Protein AF-A0A0N5B250-F1 (afdb_monomer_lite)

InterPro domains:
  IPR003961 Fibronectin type III [PF00041] (50-139)
  IPR003961 Fibronectin type III [PS50853] (50-142)
  IPR003961 Fibronectin type III [SM00060] (48-139)
  IPR003961 Fibronectin type III [cd00063] (49-140)
  IPR013783 Immunoglobulin-like fold [G3DSA:2.60.40.10] (47-142)
  IPR036116 Fibronectin type III superfamily [SSF49265] (43-142)

pLDDT: mean 81.83, std 13.76, range [44.12, 96.25]

Sequence (142 aa):
MVLKFDELVNQLSSGWRYHVSNTKGIKDSWLNFELFYKDICSYTLASVNAPTNVKVQATSNSSVVVIWDYDDKNFDSGADGFVIKYIHEPSLRGGQHDVERWRSISIMDSKARSFEIGQLTAHKPYAFCVLTVKQSRQGPCS

Foldseek 3Di:
DVVVVVVVVCVVDNPVVVVCCPDPPSVVVVVVVVVVVVVVVCVLQPQADFWPPWDWADPDQFKIKIFTHDDPPPVSHQFQWKKKWKWFDPDPDDPDPPVTDIDIDTGRDSPDGMDMDGRHHGPTHMDMWMWTHDPNDTHDTD

Radius of gyration: 21.26 Å; chains: 1; bounding box: 50×25×55 Å

Organism: Strongyloides papillosus (NCBI:txid174720)

Secondary structure (DSSP, 8-state):
-HHHHHHHHHHH-TTHHHHHHHSTTHHHHHHHHHHHHHHHHHHHHSSSPPPEEEEEEESSSS-EEEEEE--TTSTT---SEEEEEEEE---SS---------EEEEE--TT--EEEE--PPTT--EEEEEEEEETTEE----

Structure (mmCIF, N/CA/C/O backbone):
data_AF-A0A0N5B250-F1
#
_entry.id   AF-A0A0N5B250-F1
#
loop_
_atom_site.group_PDB
_atom_site.id
_atom_site.type_symbol
_atom_site.label_atom_id
_atom_site.label_alt_id
_atom_site.label_comp_id
_atom_site.label_asym_id
_atom_site.label_entity_id
_atom_site.label_seq_id
_atom_site.pdbx_PDB_ins_code
_atom_site.Cartn_x
_atom_site.Cartn_y
_atom_site.Cartn_z
_atom_site.occupancy
_atom_site.B_iso_or_equiv
_atom_site.auth_seq_id
_atom_site.auth_comp_id
_atom_site.auth_asym_id
_atom_site.auth_atom_id
_atom_site.pdbx_PDB_model_num
ATOM 1 N N . MET A 1 1 ? 14.044 -3.341 -6.783 1.00 54.78 1 MET A N 1
ATOM 2 C CA . MET A 1 1 ? 14.066 -4.051 -8.082 1.00 54.78 1 MET A CA 1
ATOM 3 C C . MET A 1 1 ? 15.356 -3.759 -8.850 1.00 54.78 1 MET A C 1
ATOM 5 O O . MET A 1 1 ? 16.004 -4.720 -9.224 1.00 54.78 1 MET A O 1
ATOM 9 N N . VAL A 1 2 ? 15.819 -2.501 -8.939 1.00 58.88 2 VAL A N 1
ATOM 10 C CA . VAL A 1 2 ? 17.181 -2.158 -9.428 1.00 58.88 2 VAL A CA 1
ATOM 11 C C . VAL A 1 2 ? 18.294 -2.910 -8.680 1.00 58.88 2 VAL A C 1
ATOM 13 O O . VAL A 1 2 ? 19.185 -3.456 -9.312 1.00 58.88 2 VAL A O 1
ATOM 16 N N . LEU A 1 3 ? 18.191 -3.046 -7.352 1.00 65.38 3 LEU A N 1
ATOM 17 C CA . LEU A 1 3 ? 19.142 -3.842 -6.555 1.00 65.38 3 LEU A CA 1
ATOM 18 C C . LEU A 1 3 ? 19.171 -5.332 -6.948 1.00 65.38 3 LEU A C 1
ATOM 20 O O . LEU A 1 3 ? 20.238 -5.926 -6.988 1.00 65.38 3 LEU A O 1
ATOM 24 N N . LYS A 1 4 ? 18.016 -5.918 -7.299 1.00 73.44 4 LYS A N 1
ATOM 25 C CA . LYS A 1 4 ? 17.931 -7.322 -7.747 1.00 73.44 4 LYS A CA 1
ATOM 26 C C . LYS A 1 4 ? 18.519 -7.509 -9.145 1.00 73.44 4 LYS A C 1
ATOM 28 O O . LYS A 1 4 ? 19.095 -8.547 -9.436 1.00 73.44 4 LYS A O 1
ATOM 33 N N . PHE A 1 5 ? 18.350 -6.507 -10.007 1.00 78.12 5 PHE A N 1
ATOM 34 C CA . PHE A 1 5 ? 18.969 -6.496 -11.326 1.00 78.12 5 PHE A CA 1
ATOM 35 C C . PHE A 1 5 ? 20.494 -6.391 -11.212 1.00 78.12 5 PHE A C 1
ATOM 37 O O . PHE A 1 5 ? 21.203 -7.170 -11.833 1.00 78.12 5 PHE A O 1
ATOM 44 N N . ASP A 1 6 ? 20.996 -5.485 -10.372 1.00 80.06 6 ASP A N 1
ATOM 45 C CA . ASP A 1 6 ? 22.433 -5.326 -10.138 1.00 80.06 6 ASP A CA 1
ATOM 46 C C . ASP A 1 6 ? 23.068 -6.609 -9.584 1.00 80.06 6 ASP A C 1
ATOM 48 O O . ASP A 1 6 ? 24.111 -7.042 -10.067 1.00 80.06 6 ASP A O 1
ATOM 52 N N . GLU A 1 7 ? 22.407 -7.267 -8.630 1.00 85.81 7 GLU A N 1
ATOM 53 C CA . GLU A 1 7 ? 22.839 -8.555 -8.081 1.00 85.81 7 GLU A CA 1
ATOM 54 C C . GLU A 1 7 ? 22.900 -9.657 -9.153 1.00 85.81 7 GLU A C 1
ATOM 56 O O . GLU A 1 7 ? 23.918 -10.337 -9.274 1.00 85.81 7 GLU A O 1
ATOM 61 N N . LEU A 1 8 ? 21.863 -9.780 -9.990 1.00 85.31 8 LEU A N 1
ATOM 62 C CA . LEU A 1 8 ? 21.828 -10.742 -11.096 1.00 85.31 8 LEU A CA 1
ATOM 63 C C . LEU A 1 8 ? 22.941 -10.487 -12.120 1.00 85.31 8 LEU A C 1
ATOM 65 O O . LEU A 1 8 ? 23.643 -11.411 -12.525 1.00 85.31 8 LEU A O 1
ATOM 69 N N . VAL A 1 9 ? 23.118 -9.240 -12.559 1.00 87.31 9 VAL A N 1
ATOM 70 C CA . VAL A 1 9 ? 24.115 -8.930 -13.592 1.00 87.31 9 VAL A CA 1
ATOM 71 C C . VAL A 1 9 ? 25.532 -9.086 -13.046 1.00 87.31 9 VAL A C 1
ATOM 73 O O . VAL A 1 9 ? 26.402 -9.563 -13.770 1.00 87.31 9 VAL A O 1
ATOM 76 N N . ASN A 1 10 ? 25.764 -8.801 -11.762 1.00 88.25 10 ASN A N 1
ATOM 77 C CA . ASN A 1 10 ? 27.051 -9.080 -11.124 1.00 88.25 10 ASN A CA 1
ATOM 78 C C . ASN A 1 10 ? 27.390 -10.582 -11.085 1.00 88.25 10 ASN A C 1
ATOM 80 O O . ASN A 1 10 ? 28.571 -10.917 -11.145 1.00 88.25 10 ASN A O 1
ATOM 84 N N . GLN A 1 11 ? 26.399 -11.484 -11.037 1.00 91.94 11 GLN A N 1
ATOM 85 C CA . GLN A 1 11 ? 26.634 -12.932 -11.165 1.00 91.94 11 GLN A CA 1
ATOM 86 C C . GLN A 1 11 ? 27.006 -13.351 -12.595 1.00 91.94 11 GLN A C 1
ATOM 88 O O . GLN A 1 11 ? 27.762 -14.301 -12.779 1.00 91.94 11 GLN A O 1
ATOM 93 N N . LEU A 1 12 ? 26.476 -12.655 -13.604 1.00 87.88 12 LEU A N 1
ATOM 94 C CA . LEU A 1 12 ? 26.702 -12.974 -15.018 1.00 87.88 12 LEU A CA 1
ATOM 95 C C . LEU A 1 12 ? 27.989 -12.346 -15.567 1.00 87.88 12 LEU A C 1
ATOM 97 O O . LEU A 1 12 ? 28.674 -12.944 -16.393 1.00 87.88 12 LEU A O 1
ATOM 101 N N . SER A 1 13 ? 28.309 -11.126 -15.139 1.00 87.81 13 SER A N 1
ATOM 102 C CA . SER A 1 13 ? 29.474 -10.376 -15.596 1.00 87.81 13 SER A CA 1
ATOM 103 C C . SER A 1 13 ? 29.943 -9.408 -14.512 1.00 87.81 13 SER A C 1
ATOM 105 O O . SER A 1 13 ? 29.417 -8.305 -14.334 1.00 87.81 13 SER A O 1
ATOM 107 N N . SER A 1 14 ? 30.978 -9.813 -13.779 1.00 89.31 14 SER A N 1
ATOM 108 C CA . SER A 1 14 ? 31.637 -8.939 -12.812 1.00 89.31 14 SER A CA 1
ATOM 109 C C . SER A 1 14 ? 32.220 -7.714 -13.520 1.00 89.31 14 SER A C 1
ATOM 111 O O . SER A 1 14 ? 32.956 -7.853 -14.495 1.00 89.31 14 SER A O 1
ATOM 113 N N . GLY A 1 15 ? 31.920 -6.513 -13.025 1.00 86.31 15 GLY A N 1
ATOM 114 C CA . GLY A 1 15 ? 32.421 -5.274 -13.628 1.00 86.31 15 GLY A CA 1
ATOM 115 C C . GLY A 1 15 ? 31.626 -4.794 -14.847 1.00 86.31 15 GLY A C 1
ATOM 116 O O . GLY A 1 15 ? 32.066 -3.864 -15.523 1.00 86.31 15 GLY A O 1
ATOM 117 N N . TRP A 1 16 ? 30.435 -5.346 -15.107 1.00 88.81 16 TRP A N 1
ATOM 118 C CA . TRP A 1 16 ? 29.542 -4.914 -16.193 1.00 88.81 16 TRP A CA 1
ATOM 119 C C . TRP A 1 16 ? 29.337 -3.391 -16.247 1.00 88.81 16 TRP A C 1
ATOM 121 O O . TRP A 1 16 ? 29.315 -2.804 -17.328 1.00 88.81 16 TRP A O 1
ATOM 131 N N . ARG A 1 17 ? 29.275 -2.725 -15.085 1.00 87.56 17 ARG A N 1
ATOM 132 C CA . ARG A 1 17 ? 29.145 -1.263 -14.981 1.00 87.56 17 ARG A CA 1
ATOM 133 C C . ARG A 1 17 ? 30.288 -0.523 -15.677 1.00 87.56 17 ARG A C 1
ATOM 135 O O . ARG A 1 17 ? 30.054 0.504 -16.315 1.00 87.56 17 ARG A O 1
ATOM 142 N N . TYR A 1 18 ? 31.510 -1.049 -15.586 1.00 89.75 18 TYR A N 1
ATOM 143 C CA . TYR A 1 18 ? 32.668 -0.502 -16.286 1.00 89.75 18 TYR A CA 1
ATOM 144 C C . TYR A 1 18 ? 32.503 -0.666 -17.800 1.00 89.75 18 TYR A C 1
ATOM 146 O O . TYR A 1 18 ? 32.656 0.305 -18.538 1.00 89.75 18 TYR A O 1
ATOM 154 N N . HIS A 1 19 ? 32.113 -1.851 -18.269 1.00 86.50 19 HIS A N 1
ATOM 155 C CA . HIS A 1 19 ? 31.907 -2.104 -19.698 1.00 86.50 19 HIS A CA 1
ATOM 156 C C . HIS A 1 19 ? 30.796 -1.236 -20.302 1.00 86.50 19 HIS A C 1
ATOM 158 O O . HIS A 1 19 ? 30.985 -0.665 -21.377 1.00 86.50 19 HIS A O 1
ATOM 164 N N . VAL A 1 20 ? 29.684 -1.063 -19.584 1.00 88.69 20 VAL A N 1
ATOM 165 C CA . VAL A 1 20 ? 28.588 -0.165 -19.975 1.00 88.69 20 VAL A CA 1
ATOM 166 C C . VAL A 1 20 ? 29.055 1.287 -20.046 1.00 88.69 20 VAL A C 1
ATOM 168 O O . VAL A 1 20 ? 28.761 1.981 -21.016 1.00 88.69 20 VAL A O 1
ATOM 171 N N . SER A 1 21 ? 29.826 1.745 -19.057 1.00 87.69 21 SER A N 1
ATOM 172 C CA . SER A 1 21 ? 30.261 3.146 -18.972 1.00 87.69 21 SER A CA 1
ATOM 173 C C . SER A 1 21 ? 31.336 3.521 -19.996 1.00 87.69 21 SER A C 1
ATOM 175 O O . SER A 1 21 ? 31.451 4.696 -20.344 1.00 87.69 21 SER A O 1
ATOM 177 N N . ASN A 1 22 ? 32.122 2.548 -20.469 1.00 88.75 22 ASN A N 1
ATOM 178 C CA . ASN A 1 22 ? 33.289 2.786 -21.326 1.00 88.75 22 ASN A CA 1
ATOM 179 C C . ASN A 1 22 ? 33.091 2.356 -22.786 1.00 88.75 22 ASN A C 1
ATOM 181 O O . ASN A 1 22 ? 33.934 2.659 -23.627 1.00 88.75 22 ASN A O 1
ATOM 185 N N . THR A 1 23 ? 31.979 1.697 -23.118 1.00 90.50 23 THR A N 1
ATOM 186 C CA . THR A 1 23 ? 31.670 1.334 -24.505 1.00 90.50 23 THR A CA 1
ATOM 187 C C . THR A 1 23 ? 30.713 2.354 -25.113 1.00 90.50 23 THR A C 1
ATOM 189 O O . THR A 1 23 ? 29.561 2.495 -24.691 1.00 90.50 23 THR A O 1
ATOM 192 N N . LYS A 1 24 ? 31.194 3.083 -26.125 1.00 84.31 24 LYS A N 1
ATOM 193 C CA . LYS A 1 24 ? 30.406 4.084 -26.859 1.00 84.31 24 LYS A CA 1
ATOM 194 C C . LYS A 1 24 ? 29.165 3.427 -27.487 1.00 84.31 24 LYS A C 1
ATOM 196 O O . LYS A 1 24 ? 29.260 2.329 -28.023 1.00 84.31 24 LYS A O 1
ATOM 201 N N . GLY A 1 25 ? 28.000 4.069 -27.388 1.00 86.25 25 GLY A N 1
ATOM 202 C CA . GLY A 1 25 ? 26.707 3.516 -27.820 1.00 86.25 25 GLY A CA 1
ATOM 203 C C . GLY A 1 25 ? 26.017 2.625 -26.778 1.00 86.25 25 GLY A C 1
ATOM 204 O O . GLY A 1 25 ? 24.807 2.748 -26.586 1.00 86.25 25 GLY A O 1
ATOM 205 N N . ILE A 1 26 ? 26.763 1.803 -26.028 1.00 88.12 26 ILE A N 1
ATOM 206 C CA . ILE A 1 26 ? 26.198 1.048 -24.892 1.00 88.12 26 ILE A CA 1
ATOM 207 C C . ILE A 1 26 ? 25.847 2.003 -23.750 1.00 88.12 26 ILE A C 1
ATOM 209 O O . ILE A 1 26 ? 24.755 1.909 -23.197 1.00 88.12 26 ILE A O 1
ATOM 213 N N . LYS A 1 27 ? 26.724 2.968 -23.450 1.00 88.94 27 LYS A N 1
ATOM 214 C CA . LYS A 1 27 ? 26.467 4.007 -22.443 1.00 88.94 27 LYS A CA 1
ATOM 215 C C . LYS A 1 27 ? 25.165 4.774 -22.709 1.00 88.94 27 LYS A C 1
ATOM 217 O O . LYS A 1 27 ? 24.359 4.951 -21.801 1.00 88.94 27 LYS A O 1
ATOM 222 N N . ASP A 1 28 ? 24.954 5.198 -23.953 1.00 89.56 28 ASP A N 1
ATOM 223 C CA . ASP A 1 28 ? 23.775 5.982 -24.338 1.00 89.56 28 ASP A CA 1
ATOM 224 C C . ASP A 1 28 ? 22.503 5.122 -24.301 1.00 89.56 28 ASP A C 1
ATOM 226 O O . ASP A 1 28 ? 21.463 5.550 -23.801 1.00 89.56 28 ASP A O 1
ATOM 230 N N . SER A 1 29 ? 22.603 3.865 -24.747 1.00 91.00 29 SER A N 1
ATOM 231 C CA . SER A 1 29 ? 21.506 2.892 -24.658 1.00 91.00 29 SER A CA 1
ATOM 232 C C . SER A 1 29 ? 21.118 2.600 -23.207 1.00 91.00 29 SER A C 1
ATOM 234 O O . SER A 1 29 ? 19.934 2.505 -22.891 1.00 91.00 29 SER A O 1
ATOM 236 N N . TRP A 1 30 ? 22.104 2.500 -22.314 1.00 89.31 30 TRP A N 1
ATOM 237 C CA . TRP A 1 30 ? 21.878 2.298 -20.887 1.00 89.31 30 TRP A CA 1
ATOM 238 C C . TRP A 1 30 ? 21.179 3.496 -20.241 1.00 89.31 30 TRP A C 1
ATOM 240 O O . TRP A 1 30 ? 20.220 3.311 -19.498 1.00 89.31 30 TRP A O 1
ATOM 250 N N . LEU A 1 31 ? 21.589 4.723 -20.577 1.00 89.00 31 LEU A N 1
ATOM 251 C CA . LEU A 1 31 ? 20.913 5.931 -20.099 1.00 89.00 31 LEU A CA 1
ATOM 252 C C . LEU A 1 31 ? 19.440 5.961 -20.539 1.00 89.00 31 LEU A C 1
ATOM 254 O O . LEU A 1 31 ? 18.558 6.230 -19.724 1.00 89.00 31 LEU A O 1
ATOM 258 N N . ASN A 1 32 ? 19.160 5.631 -21.802 1.00 90.44 32 ASN A N 1
ATOM 259 C CA . ASN A 1 32 ? 17.790 5.550 -22.314 1.00 90.44 32 ASN A CA 1
ATOM 260 C C . ASN A 1 32 ? 16.968 4.474 -21.595 1.00 90.44 32 ASN A C 1
ATOM 262 O O . ASN A 1 32 ? 15.811 4.711 -21.250 1.00 90.44 32 ASN A O 1
ATOM 266 N N . PHE A 1 33 ? 17.568 3.313 -21.325 1.00 88.06 33 PHE A N 1
ATOM 267 C CA . PHE A 1 33 ? 16.938 2.260 -20.534 1.00 88.06 33 PHE A CA 1
ATOM 268 C C . PHE A 1 33 ? 16.619 2.726 -19.107 1.00 88.06 33 PHE A C 1
ATOM 270 O O . PHE A 1 33 ? 15.503 2.513 -18.638 1.00 88.06 33 PHE A O 1
ATOM 277 N N . GLU A 1 34 ? 17.548 3.399 -18.423 1.00 86.56 34 GLU A N 1
ATOM 278 C CA . GLU A 1 34 ? 17.310 3.937 -17.078 1.00 86.56 34 GLU A CA 1
ATOM 279 C C . GLU A 1 34 ? 16.191 4.982 -17.060 1.00 86.56 34 GLU A C 1
ATOM 281 O 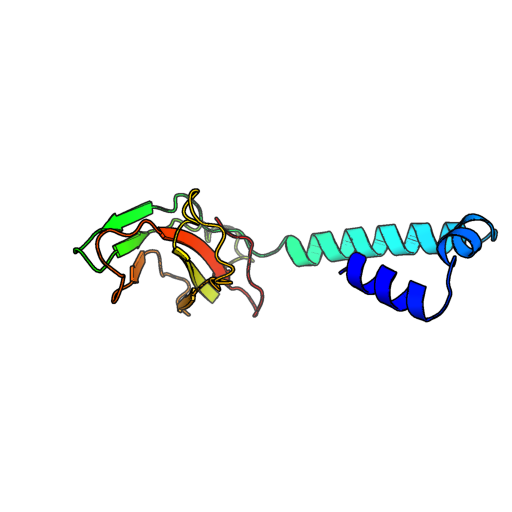O . GLU A 1 34 ? 15.383 4.995 -16.130 1.00 86.56 34 GLU A O 1
ATOM 286 N N . LEU A 1 35 ? 16.128 5.850 -18.073 1.00 86.31 35 LEU A N 1
ATOM 287 C CA . LEU A 1 35 ? 15.070 6.851 -18.211 1.00 86.31 35 LEU A CA 1
ATOM 288 C C . LEU A 1 35 ? 13.708 6.194 -18.443 1.00 86.31 35 LEU A C 1
ATOM 290 O O . LEU A 1 35 ? 12.767 6.482 -17.707 1.00 86.31 35 LEU A O 1
ATOM 294 N N . PHE A 1 36 ? 13.620 5.263 -19.394 1.00 86.25 36 PHE A N 1
ATOM 295 C CA . PHE A 1 36 ? 12.414 4.473 -19.643 1.00 86.25 36 PHE A CA 1
ATOM 296 C C . PHE A 1 36 ? 11.962 3.705 -18.395 1.00 86.25 36 PHE A C 1
ATOM 298 O O . PHE A 1 36 ? 10.782 3.690 -18.052 1.00 86.25 36 PHE A O 1
ATOM 305 N N . TYR A 1 37 ? 12.903 3.096 -17.673 1.00 80.69 37 TYR A N 1
ATOM 306 C CA . TYR A 1 37 ? 12.605 2.372 -16.446 1.00 80.69 37 TYR A CA 1
ATOM 307 C C . TYR A 1 37 ? 12.087 3.300 -15.345 1.00 80.69 37 TYR A C 1
ATOM 309 O O . TYR A 1 37 ? 11.100 2.973 -14.690 1.00 80.69 37 TYR A O 1
ATOM 317 N N . LYS A 1 38 ? 12.712 4.468 -15.145 1.00 78.06 38 LYS A N 1
ATOM 318 C CA . LYS A 1 38 ? 12.229 5.484 -14.195 1.00 78.06 38 LYS A CA 1
ATOM 319 C C . LYS A 1 38 ? 10.822 5.950 -14.549 1.00 78.06 38 LYS A C 1
ATOM 321 O O . LYS A 1 38 ? 9.996 6.075 -13.648 1.00 78.06 38 LYS A O 1
ATOM 326 N N . ASP A 1 39 ? 10.551 6.150 -15.833 1.00 76.06 39 ASP A N 1
ATOM 327 C CA . ASP A 1 39 ? 9.244 6.555 -16.334 1.00 76.06 39 ASP A CA 1
ATOM 328 C C . ASP A 1 39 ? 8.185 5.478 -16.048 1.00 76.06 39 ASP A C 1
ATOM 330 O O . ASP A 1 39 ? 7.218 5.740 -15.335 1.00 76.06 39 ASP A O 1
ATOM 334 N N . ILE A 1 40 ? 8.420 4.220 -16.438 1.00 75.19 40 ILE A N 1
ATOM 335 C CA . ILE A 1 40 ? 7.534 3.094 -16.089 1.00 75.19 40 ILE A CA 1
ATOM 336 C C . ILE A 1 40 ? 7.353 2.959 -14.578 1.00 75.19 40 ILE A C 1
ATOM 338 O O . ILE A 1 40 ? 6.231 2.772 -14.104 1.00 75.19 40 ILE A O 1
ATOM 342 N N . CYS A 1 41 ? 8.431 3.047 -13.799 1.00 66.31 41 CYS A N 1
ATOM 343 C CA . CYS A 1 41 ? 8.338 2.972 -12.348 1.00 66.31 41 CYS A CA 1
ATOM 344 C C . CYS A 1 41 ? 7.461 4.090 -11.789 1.00 66.31 41 CYS A C 1
ATOM 346 O O . CYS A 1 41 ? 6.653 3.814 -10.903 1.00 66.31 41 CYS A O 1
ATOM 348 N N . SER A 1 42 ? 7.544 5.301 -12.345 1.00 63.72 42 SER A N 1
ATOM 349 C CA . SER A 1 42 ? 6.649 6.393 -11.978 1.00 63.72 42 SER A CA 1
ATOM 350 C C . SER A 1 42 ? 5.185 6.030 -12.259 1.00 63.72 42 SER A C 1
ATOM 352 O O . SER A 1 42 ? 4.377 6.093 -11.341 1.00 63.72 42 SER A O 1
ATOM 354 N N . TYR A 1 43 ? 4.847 5.484 -13.433 1.00 56.94 43 TYR A N 1
ATOM 355 C CA . TYR A 1 43 ? 3.476 5.055 -13.755 1.00 56.94 43 TYR A CA 1
ATOM 356 C C . TYR A 1 43 ? 2.969 3.889 -12.897 1.00 56.94 43 TYR A C 1
ATOM 358 O O . TYR A 1 43 ? 1.792 3.838 -12.533 1.00 56.94 43 TYR A O 1
ATOM 366 N N . THR A 1 44 ? 3.837 2.935 -12.557 1.00 54.50 44 THR A N 1
ATOM 367 C CA . THR A 1 44 ? 3.454 1.782 -11.723 1.00 54.50 44 THR A CA 1
ATOM 368 C C . THR A 1 44 ? 3.269 2.144 -10.249 1.00 54.50 44 THR A C 1
ATOM 370 O O . THR A 1 44 ? 2.493 1.475 -9.568 1.00 54.50 44 THR A O 1
ATOM 373 N N . LEU A 1 45 ? 3.915 3.214 -9.773 1.00 52.25 45 LEU A N 1
ATOM 374 C CA . LEU A 1 45 ? 3.748 3.753 -8.419 1.00 52.25 45 LEU A CA 1
ATOM 375 C C . LEU A 1 45 ? 2.660 4.844 -8.336 1.00 52.25 45 LEU A C 1
ATOM 377 O O . LEU A 1 45 ? 2.146 5.090 -7.249 1.00 52.25 45 LEU A O 1
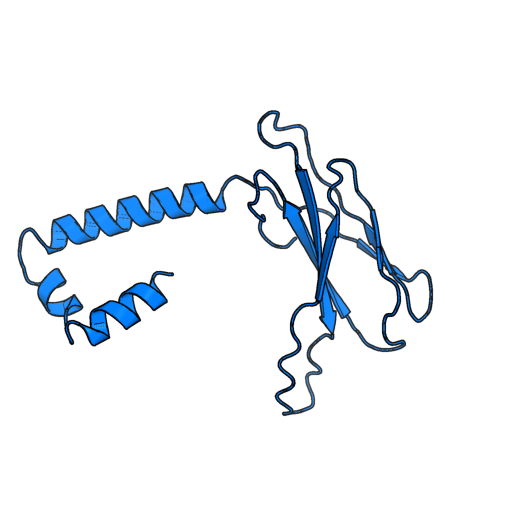ATOM 381 N N . ALA A 1 46 ? 2.275 5.473 -9.453 1.00 50.44 46 ALA A N 1
ATOM 382 C CA . ALA A 1 46 ? 1.457 6.694 -9.466 1.00 50.44 46 ALA A CA 1
ATOM 383 C C . ALA A 1 46 ? -0.074 6.525 -9.569 1.00 50.44 46 ALA A C 1
ATOM 385 O O . ALA A 1 46 ? -0.758 7.531 -9.716 1.00 50.44 46 ALA A O 1
ATOM 386 N N . SER A 1 47 ? -0.667 5.326 -9.510 1.00 62.84 47 SER A N 1
ATOM 387 C CA . SER A 1 47 ? -2.114 5.194 -9.825 1.00 62.84 47 SER A CA 1
ATOM 388 C C . SER A 1 47 ? -3.037 4.828 -8.658 1.00 62.84 47 SER A C 1
ATOM 390 O O . SER A 1 47 ? -4.255 4.757 -8.840 1.00 62.84 47 SER A O 1
ATOM 392 N N . VAL A 1 48 ? -2.499 4.603 -7.456 1.00 74.38 48 VAL A N 1
ATOM 393 C CA . VAL A 1 48 ? -3.316 4.244 -6.289 1.00 74.38 48 VAL A CA 1
ATOM 394 C C . VAL A 1 48 ? -2.972 5.157 -5.118 1.00 74.38 48 VAL A C 1
ATOM 396 O O . VAL A 1 48 ? -1.935 4.995 -4.479 1.00 74.38 48 VAL A O 1
ATOM 399 N N . ASN A 1 49 ? -3.848 6.125 -4.852 1.00 80.75 49 ASN A N 1
ATOM 400 C CA . ASN A 1 49 ? -3.684 7.065 -3.746 1.00 80.75 49 ASN A CA 1
ATOM 401 C C . ASN A 1 49 ? -3.713 6.331 -2.399 1.00 80.75 49 ASN A C 1
ATOM 403 O O . ASN A 1 49 ? -4.483 5.380 -2.226 1.00 80.75 49 ASN A O 1
ATOM 407 N N . ALA A 1 50 ? -2.897 6.779 -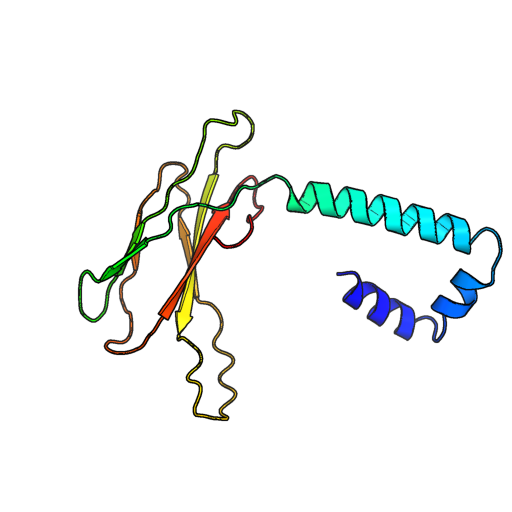1.445 1.00 85.44 50 ALA A N 1
ATOM 408 C CA . ALA A 1 50 ? -2.996 6.319 -0.065 1.00 85.44 50 ALA A CA 1
ATOM 409 C C . ALA A 1 50 ? -4.242 6.916 0.616 1.00 85.44 50 ALA A C 1
ATOM 411 O O . ALA A 1 50 ? -4.636 8.041 0.287 1.00 85.44 50 ALA A O 1
ATOM 412 N N . PRO A 1 51 ? -4.852 6.199 1.572 1.00 89.81 51 PRO A N 1
ATOM 413 C CA . PRO A 1 51 ? -5.823 6.778 2.491 1.00 89.81 51 PRO A CA 1
ATOM 414 C C . PRO A 1 51 ? -5.192 7.885 3.335 1.00 89.81 51 PRO A C 1
ATOM 416 O O . PRO A 1 51 ? -4.002 7.844 3.644 1.00 89.81 51 PRO A O 1
ATOM 419 N N . THR A 1 52 ? -5.994 8.865 3.733 1.00 91.06 52 THR A N 1
ATOM 420 C CA . THR A 1 52 ? -5.556 10.006 4.545 1.00 91.06 52 THR A CA 1
ATOM 421 C C . THR A 1 52 ? -6.284 10.031 5.885 1.00 91.06 52 THR A C 1
ATOM 423 O O . THR A 1 52 ? -7.228 9.276 6.111 1.00 91.06 52 THR A O 1
ATOM 426 N N . ASN A 1 53 ? -5.815 10.876 6.812 1.00 92.31 53 ASN A N 1
ATOM 427 C CA . ASN A 1 53 ? -6.419 11.059 8.138 1.00 92.31 53 ASN A CA 1
ATOM 428 C C . ASN A 1 53 ? -6.652 9.747 8.905 1.00 92.31 53 ASN A C 1
ATOM 430 O O . ASN A 1 53 ? -7.666 9.598 9.590 1.00 92.31 53 ASN A O 1
ATOM 434 N N . VAL A 1 54 ? -5.711 8.801 8.804 1.00 93.00 54 VAL A N 1
ATOM 435 C CA . VAL A 1 54 ? -5.810 7.522 9.510 1.00 93.00 54 VAL A CA 1
ATOM 436 C C . VAL A 1 54 ? -5.790 7.765 11.016 1.00 93.00 54 VAL A C 1
ATOM 438 O O . VAL A 1 54 ? -4.859 8.357 11.562 1.00 93.00 54 VAL A O 1
ATOM 441 N N . LYS A 1 55 ? -6.839 7.306 11.694 1.00 94.69 55 LYS A N 1
ATOM 442 C CA . LYS A 1 55 ? -7.022 7.407 13.142 1.00 94.69 55 LYS A CA 1
ATOM 443 C C . LYS A 1 55 ? -7.275 6.025 13.711 1.00 94.69 55 LYS A C 1
ATOM 445 O O . LYS A 1 55 ? -7.971 5.212 13.110 1.00 94.69 55 LYS A O 1
ATOM 450 N N . VAL A 1 56 ? -6.730 5.778 14.893 1.00 93.12 56 VAL A N 1
ATOM 451 C CA . VAL A 1 56 ? -6.905 4.516 15.612 1.00 93.12 56 VAL A CA 1
ATOM 452 C C . VAL A 1 56 ? -7.545 4.824 16.954 1.00 93.12 56 VAL A C 1
ATOM 454 O O . VAL A 1 56 ? -7.052 5.667 17.701 1.00 93.12 56 VAL A O 1
ATOM 457 N N . GLN A 1 57 ? -8.647 4.147 17.255 1.00 92.12 57 GLN A N 1
ATOM 458 C CA . GLN A 1 57 ? -9.367 4.284 18.514 1.00 92.12 57 GLN A CA 1
ATOM 459 C C . GLN A 1 57 ? -9.496 2.915 19.177 1.00 92.12 57 GLN A C 1
ATOM 461 O O . GLN A 1 57 ? -10.018 1.979 18.578 1.00 92.12 57 GLN A O 1
ATOM 466 N N . ALA A 1 58 ? -9.035 2.784 20.421 1.00 86.56 58 ALA A N 1
ATOM 467 C CA . ALA A 1 58 ? -9.221 1.554 21.183 1.00 86.56 58 ALA A CA 1
ATOM 468 C C . ALA A 1 58 ? -10.700 1.370 21.551 1.00 86.56 58 ALA A C 1
ATOM 470 O O . ALA A 1 58 ? -11.307 2.271 22.131 1.00 86.56 58 ALA A O 1
ATOM 471 N N . THR A 1 59 ? -11.266 0.206 21.222 1.00 87.06 59 THR A N 1
ATOM 472 C CA . THR A 1 59 ? -12.620 -0.190 21.645 1.00 87.06 59 THR A CA 1
ATOM 473 C C . THR A 1 59 ? -12.585 -1.077 22.884 1.00 87.06 59 THR A C 1
ATOM 475 O O . THR A 1 59 ? -13.517 -1.057 23.684 1.00 87.06 59 THR A O 1
ATOM 478 N N . SER A 1 60 ? -11.488 -1.809 23.094 1.00 89.44 60 SER A N 1
ATOM 479 C CA . SER A 1 60 ? -11.243 -2.595 24.303 1.00 89.44 60 SER A CA 1
ATOM 480 C C . SER A 1 60 ? -9.742 -2.713 24.597 1.00 89.44 60 SER A C 1
ATOM 482 O O . SER A 1 60 ? -8.905 -2.105 23.934 1.00 89.44 60 SER A O 1
ATOM 484 N N . ASN A 1 61 ? -9.382 -3.538 25.582 1.00 88.44 61 ASN A N 1
ATOM 485 C CA . ASN A 1 61 ? -7.989 -3.895 25.859 1.00 88.44 61 ASN A CA 1
ATOM 486 C C . ASN A 1 61 ? -7.334 -4.746 24.751 1.00 88.44 61 ASN A C 1
ATOM 488 O O . ASN A 1 61 ? -6.117 -4.900 24.759 1.00 88.44 61 ASN A O 1
ATOM 492 N N . SER A 1 62 ? -8.120 -5.318 23.836 1.00 91.69 62 SER A N 1
ATOM 493 C CA . SER A 1 62 ? -7.668 -6.266 22.811 1.00 91.69 62 SER A CA 1
ATOM 494 C C . SER A 1 62 ? -8.263 -5.985 21.430 1.00 91.69 62 SER A C 1
ATOM 496 O O . SER A 1 62 ? -8.146 -6.810 20.520 1.00 91.69 62 SER A O 1
ATOM 498 N N . SER A 1 63 ? -8.882 -4.816 21.252 1.00 93.38 63 SER A N 1
ATOM 499 C CA . SER A 1 63 ? -9.463 -4.403 19.980 1.00 93.38 63 SER A CA 1
ATOM 500 C C . SER A 1 63 ? -9.344 -2.904 19.743 1.00 93.38 63 SER A C 1
ATOM 502 O O . SER A 1 63 ? -9.406 -2.089 20.670 1.00 93.38 63 SER A O 1
ATOM 504 N N . VAL A 1 64 ? -9.182 -2.550 18.473 1.00 94.69 64 VAL A N 1
ATOM 505 C CA . VAL A 1 64 ? -9.151 -1.167 17.998 1.00 94.69 64 VAL A CA 1
ATOM 506 C C . VAL A 1 64 ? -10.008 -1.034 16.752 1.00 94.69 64 VAL A C 1
ATOM 508 O O . VAL A 1 64 ? -10.094 -1.957 15.946 1.00 94.69 64 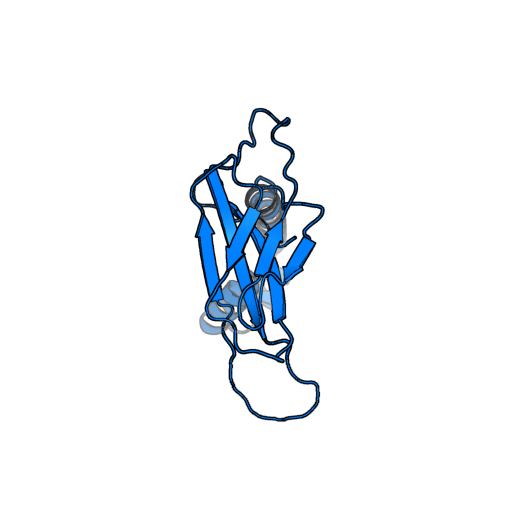VAL A O 1
ATOM 511 N N . VAL A 1 65 ? -10.579 0.144 16.550 1.00 96.25 65 VAL A N 1
ATOM 512 C CA . VAL A 1 65 ? -11.169 0.549 15.279 1.00 96.25 65 VAL A CA 1
ATOM 513 C C . VAL A 1 65 ? -10.192 1.486 14.587 1.00 96.25 65 VAL A C 1
ATOM 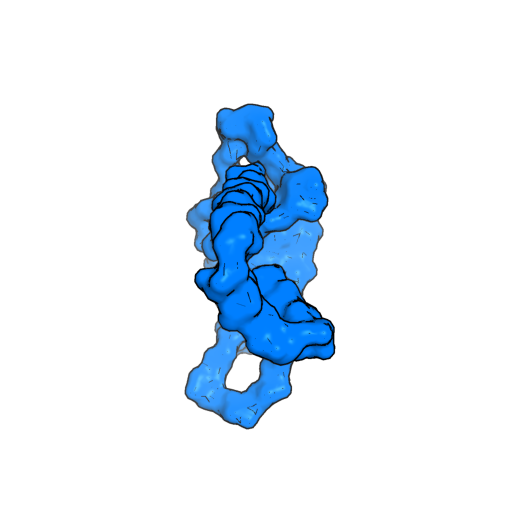515 O O . VAL A 1 65 ? -9.766 2.494 15.154 1.00 96.25 65 VAL A O 1
ATOM 518 N N . VAL A 1 66 ? -9.825 1.136 13.359 1.00 96.25 66 VAL A N 1
ATOM 519 C CA . VAL A 1 66 ? -9.029 1.982 12.467 1.00 96.25 66 VAL A CA 1
ATOM 520 C C . VAL A 1 66 ? -9.996 2.696 11.535 1.00 96.25 66 VAL A C 1
ATOM 522 O O . VAL A 1 66 ? -10.874 2.051 10.972 1.00 96.25 66 VAL A O 1
ATOM 525 N N . ILE A 1 67 ? -9.854 4.010 11.393 1.00 96.12 67 ILE A N 1
ATOM 526 C CA . ILE A 1 67 ? -10.719 4.890 10.598 1.00 96.12 67 ILE A CA 1
ATOM 527 C C . ILE A 1 67 ? -9.831 5.652 9.615 1.00 96.12 67 ILE A C 1
ATOM 529 O O . ILE A 1 67 ? -8.748 6.087 10.000 1.00 96.12 67 ILE A O 1
ATOM 533 N N . TRP A 1 68 ? -10.263 5.819 8.368 1.00 95.00 68 TRP A N 1
ATOM 534 C CA . TRP A 1 68 ? -9.518 6.545 7.338 1.00 95.00 68 TRP A CA 1
ATOM 535 C C . TRP A 1 68 ? -10.447 7.313 6.401 1.00 95.00 68 TRP A C 1
ATOM 537 O O . TRP A 1 68 ? -11.594 6.925 6.182 1.00 95.00 68 TRP A O 1
ATOM 547 N N . ASP A 1 69 ? -9.905 8.366 5.796 1.00 92.25 69 ASP A N 1
ATOM 548 C CA . ASP A 1 69 ? -10.533 9.098 4.706 1.00 92.25 69 ASP A CA 1
ATOM 549 C C . ASP A 1 69 ? -9.952 8.630 3.366 1.00 92.25 69 ASP A C 1
ATOM 551 O O . ASP A 1 69 ? -8.783 8.250 3.252 1.00 92.25 69 ASP A O 1
ATOM 555 N N . TYR A 1 70 ? -10.780 8.654 2.325 1.00 89.06 70 TYR A N 1
ATOM 556 C CA . TYR A 1 70 ? -10.348 8.360 0.965 1.00 89.06 70 TYR A CA 1
ATOM 557 C C . TYR A 1 70 ? -11.186 9.167 -0.026 1.00 89.06 70 TYR A C 1
ATOM 559 O O . TYR A 1 70 ? -12.421 9.111 0.021 1.00 89.06 70 TYR A O 1
ATOM 567 N N . ASP A 1 71 ? -10.509 9.947 -0.872 1.00 81.81 71 ASP A N 1
ATOM 568 C CA . ASP A 1 71 ? -11.150 10.817 -1.857 1.00 81.81 71 ASP A CA 1
ATOM 569 C C . ASP A 1 71 ? -11.385 10.074 -3.177 1.00 81.81 71 ASP A C 1
ATOM 571 O O . ASP A 1 71 ? -10.477 9.900 -3.991 1.00 81.81 71 ASP A O 1
ATOM 575 N N . ASP A 1 72 ? -12.638 9.670 -3.385 1.00 70.12 72 ASP A N 1
ATOM 576 C CA . ASP A 1 72 ? -13.105 8.975 -4.589 1.00 70.12 72 ASP A CA 1
ATOM 577 C C . ASP A 1 72 ? -13.354 9.926 -5.780 1.00 70.12 72 ASP A C 1
ATOM 579 O O . ASP A 1 72 ? -13.749 9.480 -6.856 1.00 70.12 72 ASP A O 1
ATOM 583 N N . LYS A 1 73 ? -13.172 11.250 -5.624 1.00 62.69 73 LYS A N 1
ATOM 584 C CA . LYS A 1 73 ? -13.589 12.246 -6.635 1.00 62.69 73 LYS A CA 1
ATOM 585 C C . LYS A 1 73 ? -12.738 12.273 -7.904 1.00 62.69 73 LYS A C 1
ATOM 587 O O . LYS A 1 73 ? -13.148 12.877 -8.895 1.00 62.69 73 LYS A O 1
ATOM 592 N N . ASN A 1 74 ? -11.591 11.601 -7.915 1.00 57.34 74 ASN A N 1
ATOM 593 C CA . ASN A 1 74 ? -10.844 11.360 -9.143 1.00 57.34 74 ASN A CA 1
ATOM 594 C C . ASN A 1 74 ? -11.469 10.147 -9.849 1.00 57.34 74 ASN A C 1
ATOM 596 O O . ASN A 1 74 ? -11.140 9.013 -9.526 1.00 57.34 74 ASN A O 1
ATOM 600 N N . PHE A 1 75 ? -12.389 10.402 -10.785 1.00 50.75 75 PHE A N 1
ATOM 601 C CA . PHE A 1 75 ? -13.288 9.435 -11.447 1.00 50.75 75 PHE A CA 1
ATOM 602 C C . PHE A 1 75 ? -12.623 8.199 -12.104 1.00 50.75 75 PHE A C 1
ATOM 604 O O . PHE A 1 75 ? -13.315 7.217 -12.350 1.00 50.75 75 PHE A O 1
ATOM 611 N N . ASP A 1 76 ? -11.302 8.194 -12.322 1.00 52.41 76 ASP A N 1
ATOM 612 C CA . ASP A 1 76 ? -10.527 7.025 -12.789 1.00 52.41 76 ASP A CA 1
ATOM 613 C C . ASP A 1 76 ? -9.868 6.219 -11.649 1.00 52.41 76 ASP A C 1
ATOM 615 O O . ASP A 1 76 ? -9.141 5.258 -11.903 1.00 52.41 76 ASP A O 1
ATOM 619 N N . SER A 1 77 ? -10.092 6.606 -10.388 1.00 59.62 77 SER A N 1
ATOM 620 C CA . SER A 1 77 ? -9.387 6.159 -9.175 1.00 59.62 77 SER A CA 1
ATOM 621 C C . SER A 1 77 ? -10.298 5.780 -8.012 1.00 59.62 77 SER A C 1
ATOM 623 O O . SER A 1 77 ? -9.926 5.960 -6.857 1.00 59.62 77 SER A O 1
ATOM 625 N N . GLY A 1 78 ? -11.450 5.175 -8.303 1.00 71.00 78 GLY A N 1
ATOM 626 C CA . GLY A 1 78 ? -12.172 4.418 -7.282 1.00 71.00 78 GLY A CA 1
ATOM 627 C C . GLY A 1 78 ? -11.291 3.291 -6.728 1.00 71.00 78 GLY A C 1
ATOM 628 O O . GLY A 1 78 ? -10.611 2.596 -7.489 1.00 71.00 78 GLY A O 1
ATOM 629 N N . ALA A 1 79 ? -11.270 3.137 -5.406 1.00 84.75 79 ALA A N 1
ATOM 630 C CA . ALA A 1 79 ? -10.663 1.980 -4.759 1.00 84.75 79 ALA A CA 1
ATOM 631 C C . ALA A 1 79 ? -11.532 0.735 -4.988 1.00 84.75 79 ALA A C 1
ATOM 633 O O . ALA A 1 79 ? -12.753 0.820 -4.914 1.00 84.75 79 ALA A O 1
ATOM 634 N N . ASP A 1 80 ? -10.921 -0.431 -5.181 1.00 88.62 80 ASP A N 1
ATOM 635 C CA . ASP A 1 80 ? -11.626 -1.720 -5.094 1.00 88.62 80 ASP A CA 1
ATOM 636 C C . ASP A 1 80 ? -11.776 -2.168 -3.632 1.00 88.62 80 ASP A C 1
ATOM 638 O O . ASP A 1 80 ? -12.633 -2.983 -3.291 1.00 88.62 80 ASP A O 1
ATOM 642 N N . GLY A 1 81 ? -10.909 -1.655 -2.758 1.00 91.12 81 GLY A N 1
ATOM 643 C CA . GLY A 1 81 ? -10.885 -1.985 -1.345 1.00 91.12 81 GLY A CA 1
ATOM 644 C C . GLY A 1 81 ? -9.669 -1.407 -0.638 1.00 91.12 81 GLY A C 1
ATOM 645 O O . GLY A 1 81 ? -8.931 -0.585 -1.183 1.00 91.12 81 GLY A O 1
ATOM 646 N N . PHE A 1 82 ? -9.440 -1.874 0.583 1.00 93.44 82 PHE A N 1
ATOM 647 C CA . PHE A 1 82 ? -8.379 -1.404 1.462 1.00 93.44 82 PHE A CA 1
ATOM 648 C C . PHE A 1 82 ? -7.670 -2.579 2.128 1.00 93.44 82 PHE A C 1
ATOM 650 O O . PHE A 1 82 ? -8.239 -3.649 2.331 1.00 93.44 82 PHE A O 1
ATOM 657 N N . VAL A 1 83 ? -6.407 -2.385 2.485 1.00 93.69 83 VAL A N 1
ATOM 658 C CA . VAL A 1 83 ? -5.626 -3.327 3.285 1.00 93.69 83 VAL A CA 1
ATOM 659 C C . VAL A 1 83 ? -5.144 -2.598 4.520 1.00 93.69 83 VAL A C 1
ATOM 661 O O . VAL A 1 83 ? -4.505 -1.558 4.406 1.00 93.69 83 VAL A O 1
ATOM 664 N N . ILE A 1 84 ? -5.396 -3.159 5.697 1.00 94.62 84 ILE A N 1
ATOM 665 C CA . ILE A 1 84 ? -4.829 -2.652 6.946 1.00 94.62 84 ILE A CA 1
ATOM 666 C C . ILE A 1 84 ? -3.650 -3.532 7.316 1.00 94.62 84 ILE A C 1
ATOM 668 O O . ILE A 1 84 ? -3.792 -4.751 7.430 1.00 94.62 84 ILE A O 1
ATOM 672 N N . LYS A 1 85 ? -2.484 -2.920 7.503 1.00 93.06 85 LYS A N 1
ATOM 673 C CA . LYS A 1 85 ? -1.286 -3.572 8.017 1.00 93.06 85 LYS A CA 1
ATOM 674 C C . LYS A 1 85 ? -1.012 -3.108 9.434 1.00 93.06 85 LYS A C 1
ATOM 676 O O . LYS A 1 85 ? -1.125 -1.923 9.728 1.00 93.06 85 LYS A O 1
ATOM 681 N N . TYR A 1 86 ? -0.633 -4.036 10.301 1.00 92.00 86 TYR A N 1
ATOM 682 C CA . TYR A 1 86 ? -0.276 -3.724 11.678 1.00 92.00 86 TYR A CA 1
ATOM 683 C C . TYR A 1 86 ? 0.858 -4.609 12.189 1.00 92.00 86 TYR A C 1
ATOM 685 O O . TYR A 1 86 ? 1.033 -5.751 11.752 1.00 92.00 86 TYR A O 1
ATOM 693 N N . ILE A 1 87 ? 1.652 -4.056 13.097 1.00 90.38 87 ILE A N 1
ATOM 694 C CA . ILE A 1 87 ? 2.817 -4.696 13.711 1.00 90.38 87 ILE A CA 1
ATOM 695 C C . ILE A 1 87 ? 2.978 -4.157 15.133 1.00 90.38 87 ILE A C 1
ATOM 697 O O . ILE A 1 87 ? 2.521 -3.050 15.425 1.00 90.38 87 ILE A O 1
ATOM 701 N N . HIS A 1 88 ? 3.599 -4.927 16.023 1.00 86.00 88 HIS A N 1
ATOM 702 C CA . HIS A 1 88 ? 4.043 -4.371 17.294 1.00 86.00 88 HIS A CA 1
ATOM 703 C C . HIS A 1 88 ? 5.126 -3.324 17.037 1.00 86.00 88 HIS A C 1
ATOM 705 O O . HIS A 1 88 ? 5.953 -3.474 16.137 1.00 86.00 88 HIS A O 1
ATOM 711 N N . GLU A 1 89 ? 5.114 -2.233 17.801 1.00 72.38 89 GLU A N 1
ATOM 712 C CA . GLU A 1 89 ? 6.236 -1.305 17.704 1.00 72.38 89 GLU A CA 1
ATOM 713 C C . GLU A 1 89 ? 7.513 -2.018 18.165 1.00 72.38 89 GLU A C 1
ATOM 715 O O . GLU A 1 89 ? 7.501 -2.634 19.239 1.00 72.38 89 GLU A O 1
ATOM 720 N N . PRO A 1 90 ? 8.615 -1.941 17.395 1.00 62.88 90 PRO A N 1
ATOM 721 C CA . PRO A 1 90 ? 9.866 -2.536 17.817 1.00 62.88 90 PRO A CA 1
ATOM 722 C C . PRO A 1 90 ? 10.295 -1.870 19.121 1.00 62.88 90 PRO A C 1
ATOM 724 O O . PRO A 1 90 ? 10.619 -0.682 19.176 1.00 62.88 90 PRO A O 1
ATOM 727 N N . SER A 1 91 ? 10.276 -2.645 20.201 1.00 58.06 91 SER A N 1
ATOM 728 C CA . SER A 1 91 ? 10.752 -2.196 21.499 1.00 58.06 91 SER A CA 1
ATOM 729 C C . SER A 1 91 ? 12.221 -1.796 21.374 1.00 58.06 91 SER A C 1
ATOM 731 O O . SER A 1 91 ? 13.074 -2.641 21.116 1.00 58.06 91 SER A O 1
ATOM 733 N N . LEU A 1 92 ? 12.532 -0.520 21.620 1.00 56.38 92 LEU A N 1
ATOM 734 C CA . LEU A 1 92 ? 13.882 0.077 21.596 1.00 56.38 92 LEU A CA 1
ATOM 735 C C . LEU A 1 92 ? 14.900 -0.584 22.561 1.00 56.38 92 LEU A C 1
ATOM 737 O O . LEU A 1 92 ? 16.030 -0.119 22.693 1.00 56.38 92 LEU A O 1
ATOM 741 N N . ARG A 1 93 ? 14.511 -1.647 23.275 1.00 51.31 93 ARG A N 1
ATOM 742 C CA . ARG A 1 93 ? 15.301 -2.364 24.280 1.00 51.31 93 ARG A CA 1
ATOM 743 C C . ARG A 1 93 ? 15.160 -3.875 24.090 1.00 51.31 93 ARG A C 1
ATOM 745 O O . ARG A 1 93 ? 14.349 -4.503 24.758 1.00 51.31 93 ARG A O 1
ATOM 752 N N . GLY A 1 94 ? 15.958 -4.469 23.213 1.00 47.47 94 GLY A N 1
ATOM 753 C CA . GLY A 1 94 ? 16.074 -5.927 23.159 1.00 47.47 94 GLY A CA 1
ATOM 754 C C . GLY A 1 94 ? 16.591 -6.427 21.823 1.00 47.47 94 GLY A C 1
ATOM 755 O O . GLY A 1 94 ? 15.865 -6.417 20.838 1.00 47.47 94 GLY A O 1
ATOM 756 N N . GLY A 1 95 ? 17.847 -6.877 21.800 1.00 47.88 95 GLY A N 1
ATOM 757 C CA . GLY A 1 95 ? 18.501 -7.498 20.647 1.00 47.88 95 GLY A CA 1
ATOM 758 C C . GLY A 1 95 ? 17.991 -8.908 20.354 1.00 47.88 95 GLY A C 1
ATOM 759 O O . GLY A 1 95 ? 18.777 -9.851 20.330 1.00 47.88 95 GLY A O 1
ATOM 760 N N . GLN A 1 96 ? 16.686 -9.061 20.142 1.00 44.12 96 GLN A N 1
ATOM 761 C CA . GLN A 1 96 ? 16.090 -10.328 19.744 1.00 44.12 96 GLN A CA 1
ATOM 762 C C . GLN A 1 96 ? 15.469 -10.186 18.356 1.00 44.12 96 GLN A C 1
ATOM 764 O O . GLN A 1 96 ? 14.527 -9.430 18.145 1.00 44.12 96 GLN A O 1
ATOM 769 N N . HIS A 1 97 ? 16.064 -10.919 17.413 1.00 45.53 97 HIS A N 1
ATOM 770 C CA . HIS A 1 97 ? 15.636 -11.118 16.032 1.00 45.53 97 HIS A CA 1
ATOM 771 C C . HIS A 1 97 ? 14.291 -11.864 15.960 1.00 45.53 97 HIS A C 1
ATOM 773 O O . HIS A 1 97 ? 14.220 -12.954 15.396 1.00 45.53 97 HIS A O 1
ATOM 779 N N . ASP A 1 98 ? 13.219 -11.307 16.520 1.00 46.94 98 ASP A N 1
ATOM 780 C CA . ASP A 1 98 ? 11.892 -11.698 16.063 1.00 46.94 98 ASP A CA 1
ATOM 781 C C . ASP A 1 98 ? 11.605 -10.838 14.835 1.00 46.94 98 ASP A C 1
ATOM 783 O O . ASP A 1 98 ? 11.448 -9.619 14.920 1.00 46.94 98 ASP A O 1
ATOM 787 N N . VAL A 1 99 ? 11.676 -11.454 13.654 1.00 53.38 99 VAL A N 1
ATOM 788 C CA . VAL A 1 99 ? 11.291 -10.805 12.399 1.00 53.38 99 VAL A CA 1
ATOM 789 C C . VAL A 1 99 ? 9.773 -10.688 12.441 1.00 53.38 99 VAL A C 1
ATOM 791 O O . VAL A 1 99 ? 9.056 -11.473 11.822 1.00 53.38 99 VAL A O 1
ATOM 794 N N . GLU A 1 100 ? 9.276 -9.745 13.239 1.00 61.19 100 GLU A N 1
ATOM 795 C CA . GLU A 1 100 ? 7.856 -9.473 13.347 1.00 61.19 100 GLU A CA 1
ATOM 796 C C . GLU A 1 100 ? 7.368 -9.056 11.966 1.00 61.19 100 GLU A C 1
ATOM 798 O O . GLU A 1 100 ? 7.702 -8.012 11.402 1.00 61.19 100 GLU A O 1
ATOM 803 N N . ARG A 1 101 ? 6.623 -9.970 11.355 1.00 76.06 101 ARG A N 1
ATOM 804 C CA . ARG A 1 101 ? 6.061 -9.777 10.034 1.00 76.06 101 ARG A CA 1
ATOM 805 C C . ARG A 1 101 ? 4.791 -8.962 10.200 1.00 76.06 101 ARG A C 1
ATOM 807 O O . ARG A 1 101 ? 3.908 -9.346 10.965 1.00 76.06 101 ARG A O 1
ATOM 814 N N . TRP A 1 102 ? 4.690 -7.869 9.448 1.00 81.88 102 TRP A N 1
ATOM 815 C CA . TRP A 1 102 ? 3.448 -7.114 9.304 1.00 81.88 102 TRP A CA 1
ATOM 816 C C . TRP A 1 102 ? 2.271 -8.066 9.082 1.00 81.88 102 TRP A C 1
ATOM 818 O O . TRP A 1 102 ? 2.260 -8.840 8.119 1.00 81.88 102 TRP A O 1
ATOM 828 N N . ARG A 1 103 ? 1.284 -7.999 9.974 1.00 90.31 103 ARG A N 1
ATOM 829 C CA . ARG A 1 103 ? -0.007 -8.660 9.787 1.00 90.31 103 ARG A CA 1
ATOM 830 C C . ARG A 1 103 ? -0.847 -7.801 8.858 1.00 90.31 103 ARG A C 1
ATOM 832 O O . ARG A 1 103 ? -0.749 -6.580 8.907 1.00 90.31 103 ARG A O 1
ATOM 839 N N . SER A 1 104 ? -1.648 -8.426 8.001 1.00 91.81 104 SER A N 1
ATOM 840 C CA . SER A 1 104 ? -2.447 -7.726 6.993 1.00 91.81 104 SER A CA 1
ATOM 841 C C . SER A 1 104 ? -3.871 -8.256 6.936 1.00 91.81 104 SER A C 1
ATOM 843 O O . SER A 1 104 ? -4.064 -9.469 6.862 1.00 91.81 104 SER A O 1
ATOM 845 N N . ILE A 1 105 ? -4.846 -7.353 6.893 1.00 93.12 105 ILE A N 1
ATOM 846 C CA . ILE A 1 105 ? -6.269 -7.652 6.717 1.00 93.12 105 ILE A CA 1
ATOM 847 C C . ILE A 1 105 ? -6.730 -6.975 5.431 1.00 93.12 105 ILE A C 1
ATOM 849 O O . ILE A 1 105 ? -6.461 -5.793 5.239 1.00 93.12 105 ILE A O 1
ATOM 853 N N . SER A 1 106 ? -7.394 -7.722 4.548 1.00 93.12 106 SER A N 1
ATOM 854 C CA . SER A 1 106 ? -7.919 -7.198 3.281 1.00 93.12 106 SER A CA 1
ATOM 855 C C . SER A 1 106 ? -9.422 -6.973 3.387 1.00 93.12 106 SER A C 1
ATOM 857 O O . SER A 1 106 ? -10.150 -7.860 3.827 1.00 93.12 106 SER A O 1
ATOM 859 N N . ILE A 1 107 ? -9.873 -5.796 2.970 1.00 93.44 107 ILE A N 1
ATOM 860 C CA . ILE A 1 107 ? -11.257 -5.334 3.024 1.00 93.44 107 ILE A CA 1
ATOM 861 C C . ILE A 1 107 ? -11.648 -4.978 1.593 1.00 93.44 107 ILE A C 1
ATOM 863 O O . ILE A 1 107 ? -11.305 -3.909 1.096 1.00 93.44 107 ILE A O 1
ATOM 867 N N . MET A 1 108 ? -12.336 -5.889 0.909 1.00 91.06 108 MET A N 1
ATOM 868 C CA . MET A 1 108 ? -12.777 -5.693 -0.478 1.00 91.06 108 MET A CA 1
ATOM 869 C C . MET A 1 108 ? -14.110 -4.938 -0.525 1.00 91.06 108 MET A C 1
ATOM 871 O O . MET A 1 108 ? -15.114 -5.450 -1.011 1.00 91.06 108 MET A O 1
ATOM 875 N N . ASP A 1 109 ? -14.114 -3.740 0.051 1.00 89.81 109 ASP A N 1
ATOM 876 C CA . ASP A 1 109 ? -15.228 -2.800 0.007 1.00 89.81 109 ASP A CA 1
ATOM 877 C C . ASP A 1 109 ? -14.678 -1.400 -0.277 1.00 89.81 109 ASP A C 1
ATOM 879 O O . ASP A 1 109 ? -13.960 -0.815 0.539 1.00 89.81 109 ASP A O 1
ATOM 883 N N . SER A 1 110 ? -15.032 -0.858 -1.441 1.00 89.19 110 SER A N 1
ATOM 884 C CA . SER A 1 110 ? -14.618 0.471 -1.897 1.00 89.19 110 SER A CA 1
ATOM 885 C C . SER A 1 110 ? -15.111 1.599 -0.983 1.00 89.19 110 SER A C 1
ATOM 887 O O . SER A 1 110 ? -14.516 2.677 -0.922 1.00 89.19 110 SER A O 1
ATOM 889 N N . LYS A 1 111 ? -16.208 1.369 -0.252 1.00 89.69 111 LYS A N 1
ATOM 890 C CA . LYS A 1 111 ? -16.844 2.353 0.631 1.00 89.69 111 LYS A CA 1
ATOM 891 C C . LYS A 1 111 ? -16.408 2.220 2.082 1.00 89.69 111 LYS A C 1
ATOM 893 O O . LYS A 1 111 ? -16.798 3.056 2.896 1.00 89.69 111 LYS A O 1
ATOM 898 N N . ALA A 1 112 ? -15.592 1.221 2.417 1.00 92.69 112 ALA A N 1
ATOM 899 C CA . ALA A 1 112 ? -15.080 1.083 3.768 1.00 92.69 112 ALA A CA 1
ATOM 900 C C . ALA A 1 112 ? -14.270 2.330 4.157 1.00 92.69 112 ALA A C 1
ATOM 902 O O . ALA A 1 112 ? -13.428 2.820 3.399 1.00 92.69 112 ALA A O 1
ATOM 903 N N . ARG A 1 113 ? -14.569 2.861 5.343 1.00 93.69 113 ARG A N 1
ATOM 904 C CA . ARG A 1 113 ? -13.856 3.982 5.981 1.00 93.69 113 ARG A CA 1
ATOM 905 C C . ARG A 1 113 ? -13.455 3.669 7.416 1.00 93.69 113 ARG A C 1
ATOM 907 O O . ARG A 1 113 ? -12.799 4.473 8.068 1.00 93.69 113 ARG A O 1
ATOM 914 N N . SER A 1 114 ? -13.855 2.505 7.917 1.00 94.62 114 SER A N 1
ATOM 915 C CA . SER A 1 114 ? -13.444 2.005 9.214 1.00 94.62 114 SER A CA 1
ATOM 916 C C . SER A 1 114 ? -13.439 0.482 9.241 1.00 94.62 114 SER A C 1
ATOM 918 O O . SER A 1 114 ? -14.114 -0.172 8.442 1.00 94.62 114 SER A O 1
ATOM 920 N N . PHE A 1 115 ? -12.664 -0.086 10.159 1.00 96.19 115 PHE A N 1
ATOM 921 C CA . PHE A 1 115 ? -12.640 -1.521 10.411 1.00 96.19 115 PHE A CA 1
ATOM 922 C C . PHE A 1 115 ? -12.184 -1.817 11.838 1.00 96.19 115 PHE A C 1
ATOM 924 O O . PHE A 1 115 ? -11.248 -1.187 12.335 1.00 96.19 115 PHE A O 1
ATOM 931 N N . GLU A 1 116 ? -12.823 -2.792 12.483 1.00 95.56 116 GLU A N 1
ATOM 932 C CA . GLU A 1 116 ? -12.441 -3.252 13.816 1.00 95.56 116 GLU A CA 1
ATOM 933 C C . GLU A 1 116 ? -11.460 -4.425 13.740 1.00 95.56 116 GLU A C 1
ATOM 935 O O . GLU A 1 116 ? -11.739 -5.468 13.152 1.00 95.56 116 GLU A O 1
ATOM 940 N N . ILE A 1 117 ? -10.305 -4.261 14.379 1.00 93.50 117 ILE A N 1
ATOM 941 C CA . ILE A 1 117 ? -9.289 -5.295 14.533 1.00 93.50 117 ILE A CA 1
ATOM 942 C C . ILE A 1 117 ? -9.366 -5.814 15.962 1.00 93.50 117 ILE A C 1
ATOM 944 O O . ILE A 1 117 ? -9.073 -5.083 16.906 1.00 93.50 117 ILE A O 1
ATOM 948 N N . GLY A 1 118 ? -9.740 -7.082 16.110 1.00 91.75 118 GLY A N 1
ATOM 949 C CA . GLY A 1 118 ? -9.728 -7.791 17.388 1.00 91.75 118 GLY A CA 1
ATOM 950 C C . GLY A 1 118 ? -8.455 -8.608 17.622 1.00 91.75 118 GLY A C 1
ATOM 951 O O . GLY A 1 118 ? -7.536 -8.630 16.802 1.00 91.75 118 GLY A O 1
ATOM 952 N N . GLN A 1 119 ? -8.446 -9.338 18.741 1.00 89.00 119 GLN A N 1
ATOM 953 C CA . GLN A 1 119 ? -7.386 -10.285 19.122 1.00 89.00 119 GLN A CA 1
ATOM 954 C C . GLN A 1 119 ? -5.990 -9.650 19.250 1.00 89.00 119 GLN A C 1
ATOM 956 O O . GLN A 1 119 ? -4.965 -10.302 19.031 1.00 89.00 119 GLN A O 1
ATOM 961 N N . LEU A 1 120 ? -5.935 -8.373 19.621 1.00 89.00 120 LEU A N 1
ATOM 962 C CA . LEU A 1 120 ? -4.688 -7.695 19.932 1.00 89.00 120 LEU A CA 1
ATOM 963 C C . LEU A 1 120 ? -4.233 -8.057 21.346 1.00 89.00 120 LEU A C 1
ATOM 965 O O . LEU A 1 120 ? -5.020 -8.141 22.287 1.00 89.00 120 LEU A O 1
ATOM 969 N N . THR A 1 121 ? -2.930 -8.258 21.513 1.00 87.62 121 THR A N 1
ATOM 970 C CA . THR A 1 121 ? -2.315 -8.389 22.835 1.00 87.62 121 THR A CA 1
ATOM 971 C C . THR A 1 121 ? -2.444 -7.083 23.613 1.00 87.62 121 THR A C 1
ATOM 973 O O . THR A 1 121 ? -1.939 -6.048 23.174 1.00 87.62 121 THR A O 1
ATOM 976 N N . ALA A 1 122 ? -3.086 -7.150 24.778 1.00 86.44 122 ALA A N 1
ATOM 977 C CA . ALA A 1 122 ? -3.279 -6.002 25.652 1.00 86.44 122 ALA A CA 1
ATOM 978 C C . ALA A 1 122 ? -1.949 -5.405 26.138 1.00 86.44 122 ALA A C 1
ATOM 980 O O . ALA A 1 122 ? -0.975 -6.126 26.352 1.00 86.44 122 ALA A O 1
ATOM 981 N N . HIS A 1 123 ? -1.942 -4.087 26.360 1.00 82.50 123 HIS A N 1
ATOM 982 C CA . HIS A 1 123 ? -0.801 -3.321 26.888 1.00 82.50 123 HIS A CA 1
ATOM 983 C C . HIS A 1 123 ? 0.475 -3.371 26.031 1.00 82.50 123 HIS A C 1
ATOM 985 O O . HIS A 1 123 ? 1.560 -3.071 26.527 1.00 82.50 123 HIS A O 1
ATOM 991 N N . LYS A 1 124 ? 0.362 -3.727 24.746 1.00 84.25 124 LYS A N 1
ATOM 992 C CA . LYS A 1 124 ? 1.460 -3.612 23.782 1.00 84.25 124 LYS A CA 1
ATOM 993 C C . LYS A 1 124 ? 1.181 -2.491 22.777 1.00 84.25 124 LYS A C 1
ATOM 995 O O . LYS A 1 124 ? 0.053 -2.409 22.291 1.00 84.25 124 LYS A O 1
ATOM 1000 N N . PRO A 1 125 ? 2.177 -1.651 22.448 1.00 86.06 125 PRO A N 1
ATOM 1001 C CA . PRO A 1 125 ? 2.035 -0.660 21.391 1.00 86.06 125 PRO A CA 1
ATOM 1002 C C . PRO A 1 125 ? 1.992 -1.334 20.012 1.00 86.06 125 PRO A C 1
ATOM 1004 O O . PRO A 1 125 ? 2.639 -2.363 19.787 1.00 86.06 125 PRO A O 1
ATOM 1007 N N . TYR A 1 126 ? 1.227 -0.743 19.095 1.00 89.31 126 TYR A N 1
ATOM 1008 C CA . TYR A 1 126 ? 1.096 -1.191 17.711 1.00 89.31 126 TYR A CA 1
ATOM 1009 C C . TYR A 1 126 ? 1.204 -0.008 16.759 1.00 89.31 126 TYR A C 1
ATOM 1011 O O . TYR A 1 126 ? 0.604 1.039 16.998 1.00 89.31 126 TYR A O 1
ATOM 1019 N N . ALA A 1 127 ? 1.885 -0.231 15.641 1.00 90.25 127 ALA A N 1
ATOM 1020 C CA . ALA A 1 127 ? 1.829 0.646 14.486 1.00 90.25 127 ALA A CA 1
ATOM 1021 C C . ALA A 1 127 ? 0.797 0.109 13.487 1.00 90.25 127 ALA A C 1
ATOM 1023 O O . ALA A 1 127 ? 0.723 -1.099 13.245 1.00 90.25 127 ALA A O 1
ATOM 1024 N N . PHE A 1 128 ? 0.026 1.014 12.888 1.00 92.00 128 PHE A N 1
ATOM 1025 C CA . PHE A 1 128 ? -0.975 0.709 11.869 1.00 92.00 128 PHE A CA 1
ATOM 1026 C C . PHE A 1 128 ? -0.667 1.496 10.598 1.00 92.00 128 PHE A C 1
ATOM 1028 O O . PHE A 1 128 ? -0.245 2.646 10.659 1.00 92.00 128 PHE A O 1
ATOM 1035 N N . CYS A 1 129 ? -0.910 0.877 9.451 1.00 91.56 129 CYS A N 1
ATOM 1036 C CA . CYS A 1 129 ? -0.892 1.516 8.143 1.00 91.56 129 CYS A CA 1
ATOM 1037 C C . CYS A 1 129 ? -2.121 1.044 7.361 1.00 91.56 129 CYS A C 1
ATOM 1039 O O . CYS A 1 129 ? -2.469 -0.139 7.409 1.00 91.56 129 CYS A O 1
ATOM 1041 N N . VAL A 1 130 ? -2.748 1.940 6.599 1.00 93.50 130 VAL A N 1
ATOM 1042 C CA . VAL A 1 130 ? -3.808 1.577 5.651 1.00 93.50 130 VAL A CA 1
ATOM 1043 C C . VAL A 1 130 ? -3.301 1.805 4.231 1.00 93.50 130 VAL A C 1
ATOM 1045 O O . VAL A 1 130 ? -2.635 2.797 3.949 1.00 93.50 130 VAL A O 1
ATOM 1048 N N . LEU A 1 131 ? -3.598 0.866 3.339 1.00 91.69 131 LEU A N 1
ATOM 1049 C CA . LEU A 1 131 ? -3.274 0.925 1.920 1.00 91.69 131 LEU A CA 1
ATOM 1050 C C . LEU A 1 131 ? -4.561 0.783 1.120 1.00 91.69 131 LEU A C 1
ATOM 1052 O O . LEU A 1 131 ? -5.466 0.046 1.504 1.00 91.69 131 LEU A O 1
ATOM 1056 N N . THR A 1 132 ? -4.609 1.424 -0.033 1.00 90.94 132 THR A N 1
ATOM 1057 C CA . THR A 1 132 ? -5.706 1.248 -0.983 1.00 90.94 132 THR A CA 1
ATOM 1058 C C . THR A 1 132 ? -5.390 0.106 -1.944 1.00 90.94 132 THR A C 1
ATOM 1060 O O . THR A 1 132 ? -4.237 -0.077 -2.338 1.00 90.94 132 THR A O 1
ATOM 1063 N N . VAL A 1 133 ? -6.407 -0.647 -2.356 1.00 89.00 133 VAL A N 1
ATOM 1064 C CA . VAL A 1 133 ? -6.330 -1.670 -3.403 1.00 89.00 133 VAL A CA 1
ATOM 1065 C C . VAL A 1 133 ? -7.104 -1.198 -4.622 1.00 89.00 133 VAL A C 1
ATOM 1067 O O . VAL A 1 133 ? -8.243 -0.761 -4.497 1.00 89.00 133 VAL A O 1
ATOM 1070 N N . LYS A 1 134 ? -6.500 -1.307 -5.804 1.00 85.25 134 LYS A N 1
ATOM 1071 C CA . LYS A 1 134 ? -7.150 -1.014 -7.085 1.00 85.25 134 LYS A CA 1
ATOM 1072 C C . LYS A 1 134 ? -6.525 -1.85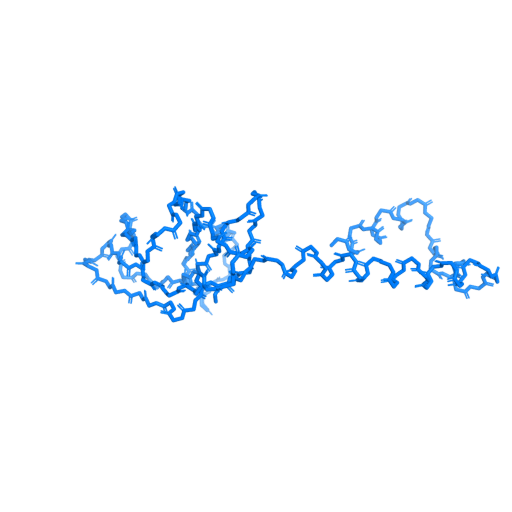7 -8.190 1.00 85.25 134 LYS A C 1
ATOM 1074 O O . LYS A 1 134 ? -5.307 -1.852 -8.352 1.00 85.25 134 LYS A O 1
ATOM 1079 N N . GLN A 1 135 ? -7.337 -2.590 -8.942 1.00 80.19 135 GLN A N 1
ATOM 1080 C CA . GLN A 1 135 ? -6.934 -3.478 -10.034 1.00 80.19 135 GLN A CA 1
ATOM 1081 C C . GLN A 1 135 ? -5.780 -4.418 -9.643 1.00 80.19 135 GLN A C 1
ATOM 1083 O O . GLN A 1 135 ? -4.784 -4.548 -10.354 1.00 80.19 135 GLN A O 1
ATOM 1088 N N . SER A 1 136 ? -5.891 -5.056 -8.472 1.00 77.44 136 SER A N 1
ATOM 1089 C CA . SER A 1 136 ? -4.849 -5.920 -7.879 1.00 77.44 136 SER A CA 1
ATOM 1090 C C . SER A 1 136 ? -3.520 -5.225 -7.535 1.00 77.44 136 SER A C 1
ATOM 1092 O O . SER A 1 136 ? -2.542 -5.893 -7.195 1.00 77.44 136 SER A O 1
ATOM 1094 N N . ARG A 1 137 ? -3.461 -3.890 -7.582 1.00 79.25 137 ARG A N 1
ATOM 1095 C CA . ARG A 1 137 ? -2.323 -3.087 -7.117 1.00 79.25 137 ARG A CA 1
ATOM 1096 C C . ARG A 1 137 ? -2.614 -2.548 -5.723 1.00 79.25 137 ARG A C 1
ATOM 1098 O O . ARG A 1 137 ? -3.749 -2.188 -5.425 1.00 79.25 137 ARG A O 1
ATOM 1105 N N . GLN A 1 138 ? -1.584 -2.482 -4.885 1.00 84.31 138 GLN A N 1
ATOM 1106 C CA . GLN A 1 138 ? -1.646 -1.829 -3.577 1.00 84.31 138 GLN A CA 1
ATOM 1107 C C . GLN A 1 138 ? -0.949 -0.473 -3.674 1.00 84.31 138 GLN A C 1
ATOM 1109 O O . GLN A 1 138 ? 0.158 -0.392 -4.208 1.00 84.31 138 GLN A O 1
ATOM 1114 N N . GLY A 1 139 ? -1.604 0.572 -3.173 1.00 80.75 139 GLY A N 1
ATOM 1115 C CA . GLY A 1 139 ? -1.004 1.891 -3.006 1.00 80.75 139 GLY A CA 1
ATOM 1116 C C . GLY A 1 139 ? 0.052 1.912 -1.896 1.00 80.75 139 GLY A C 1
ATOM 1117 O O . GLY A 1 139 ? 0.306 0.887 -1.256 1.00 80.75 139 GLY A O 1
ATOM 1118 N N . PRO A 1 140 ? 0.687 3.068 -1.654 1.00 82.44 140 PRO A N 1
ATOM 1119 C CA . PRO A 1 140 ? 1.584 3.235 -0.519 1.00 82.44 140 PRO A CA 1
ATOM 1120 C C . PRO A 1 140 ? 0.823 3.182 0.817 1.00 82.44 140 PRO A C 1
ATOM 1122 O O . PRO A 1 140 ? -0.400 3.330 0.860 1.00 82.44 140 PRO A O 1
ATOM 1125 N N . CYS A 1 141 ? 1.563 2.953 1.906 1.00 83.81 141 CYS A N 1
ATOM 1126 C CA . CYS A 1 141 ? 1.045 3.158 3.259 1.00 83.81 141 CYS A CA 1
ATOM 1127 C C . CYS A 1 141 ? 0.698 4.634 3.481 1.00 83.81 141 CYS A C 1
ATOM 1129 O O . CYS A 1 141 ? 1.446 5.501 3.025 1.00 83.81 141 CYS A O 1
ATOM 1131 N N . SER A 1 142 ? -0.409 4.872 4.190 1.00 81.38 142 SER A N 1
ATOM 1132 C CA . SER A 1 142 ? -0.781 6.162 4.789 1.00 81.38 142 SER A CA 1
ATOM 1133 C C . SER A 1 142 ? 0.301 6.744 5.690 1.00 81.38 142 SER A C 1
ATOM 1135 O O . SER A 1 142 ? 0.905 5.926 6.426 1.00 81.38 142 SER A O 1
#